Protein AF-X1TWL3-F1 (afdb_monomer)

Foldseek 3Di:
DFDWDDDDPQKIAGPQQRDIDGVVCPVVVVVDDDCSVVVVVVVVVVVVVVVVVVVVVVVVVVVVVVVVVVVVVVVVVVVVVVVVPDDPD

Organism: NCBI:txid412755

Mean predicted aligned error: 8.27 Å

pLDDT: mean 91.42, std 9.65, range [53.78, 98.56]

Solvent-accessible surface area (backbone atoms only — not comparable to full-atom values): 5036 Å² total; per-residue (Å²): 95,52,55,72,42,81,72,57,94,60,32,33,28,23,76,71,62,64,54,69,42,44,64,88,44,45,65,64,54,45,73,38,80,56,54,34,64,60,53,49,51,56,49,48,56,52,48,55,50,48,55,50,53,50,52,53,49,52,53,53,49,52,56,48,51,56,50,50,53,54,50,51,54,52,53,52,51,55,52,53,54,59,61,70,72,51,80,85,123

Structure (mmCIF, N/CA/C/O backbone):
data_AF-X1TWL3-F1
#
_entry.id   AF-X1TWL3-F1
#
loop_
_atom_site.group_PDB
_atom_site.id
_atom_site.type_symbol
_atom_site.label_atom_id
_atom_site.label_alt_id
_atom_site.label_comp_id
_atom_site.label_asym_id
_atom_site.label_entity_id
_atom_site.label_seq_id
_atom_site.pdbx_PDB_ins_code
_atom_site.Cartn_x
_atom_site.Cartn_y
_atom_site.Cartn_z
_atom_site.occupancy
_atom_site.B_iso_or_equiv
_atom_site.auth_seq_id
_atom_site.auth_comp_id
_atom_site.auth_asym_id
_atom_site.auth_atom_id
_atom_site.pdbx_PDB_model_num
ATOM 1 N N . MET A 1 1 ? -14.360 -6.807 20.982 1.00 83.19 1 MET A N 1
ATOM 2 C CA . MET A 1 1 ? -14.810 -5.661 21.803 1.00 83.19 1 MET A CA 1
ATOM 3 C C . MET A 1 1 ? -13.946 -4.443 21.508 1.00 83.19 1 MET A C 1
ATOM 5 O O . MET A 1 1 ? -12.737 -4.595 21.362 1.00 83.19 1 MET A O 1
ATOM 9 N N . HIS A 1 2 ? -14.548 -3.260 21.387 1.00 93.00 2 HIS A N 1
ATOM 10 C CA . HIS A 1 2 ? -13.835 -2.019 21.075 1.00 93.00 2 HIS A CA 1
ATOM 11 C C . HIS A 1 2 ? -13.276 -1.322 22.325 1.00 93.00 2 HIS A C 1
ATOM 13 O O . HIS A 1 2 ? -14.014 -1.045 23.269 1.00 93.00 2 HIS A O 1
ATOM 19 N N . ASN A 1 3 ? -11.995 -0.939 22.285 1.00 92.00 3 ASN A N 1
ATOM 20 C CA . ASN A 1 3 ? -11.373 -0.095 23.310 1.00 92.00 3 ASN A CA 1
ATOM 21 C C . ASN A 1 3 ? -11.553 1.390 22.974 1.00 92.00 3 ASN A C 1
ATOM 23 O O . ASN A 1 3 ? -10.832 1.923 22.132 1.00 92.00 3 ASN A O 1
ATOM 27 N N . LEU A 1 4 ? -12.529 2.056 23.591 1.00 94.69 4 LEU A N 1
ATOM 28 C CA . LEU A 1 4 ? -12.890 3.441 23.273 1.00 94.69 4 LEU A CA 1
ATOM 29 C C . LEU A 1 4 ? -12.028 4.480 24.006 1.00 94.69 4 LEU A C 1
ATOM 31 O O . LEU A 1 4 ? -11.743 4.353 25.193 1.00 94.69 4 LEU A O 1
ATOM 35 N N . ILE A 1 5 ? -11.679 5.551 23.294 1.00 95.69 5 ILE A N 1
ATOM 36 C CA . ILE A 1 5 ? -11.034 6.766 23.796 1.00 95.69 5 ILE A CA 1
ATOM 37 C C . ILE A 1 5 ? -12.006 7.928 23.571 1.00 95.69 5 ILE A C 1
ATOM 39 O O . ILE A 1 5 ? -12.533 8.081 22.469 1.00 95.69 5 ILE A O 1
ATOM 43 N N . TYR A 1 6 ? -12.241 8.746 24.598 1.00 96.38 6 TYR A N 1
ATOM 44 C CA . TYR A 1 6 ? -13.074 9.946 24.491 1.00 96.38 6 TYR A CA 1
ATOM 45 C C . TYR A 1 6 ? -12.309 11.084 23.808 1.00 96.38 6 TYR A C 1
ATOM 47 O O . TYR A 1 6 ? -11.181 11.391 24.192 1.00 96.38 6 TYR A O 1
ATOM 55 N N . LEU A 1 7 ? -12.931 11.709 22.808 1.00 95.19 7 LEU A N 1
ATOM 56 C CA . LEU A 1 7 ? -12.337 12.780 22.005 1.00 95.19 7 LEU A CA 1
ATOM 57 C C . LEU A 1 7 ? -12.863 14.180 22.362 1.00 95.19 7 LEU A C 1
ATOM 59 O O . LEU A 1 7 ? -12.360 15.166 21.828 1.00 95.19 7 LEU A O 1
ATOM 63 N N . GLY A 1 8 ? -13.848 14.286 23.259 1.00 92.81 8 GLY A N 1
ATOM 64 C CA . GLY A 1 8 ? -14.582 15.533 23.492 1.00 92.81 8 GLY A CA 1
ATOM 65 C C . GLY A 1 8 ? -15.879 15.602 22.684 1.00 92.81 8 GLY A C 1
ATOM 66 O O . GLY A 1 8 ? -16.084 14.816 21.763 1.00 92.81 8 GLY A O 1
ATOM 67 N N . ASN A 1 9 ? -16.759 16.546 23.030 1.00 94.56 9 ASN A N 1
ATOM 68 C CA . ASN A 1 9 ? -18.022 16.811 22.323 1.00 94.56 9 ASN A CA 1
ATOM 69 C C . ASN A 1 9 ? -18.889 15.558 22.094 1.00 94.56 9 ASN A C 1
ATOM 71 O O . ASN A 1 9 ? -19.406 15.360 20.998 1.00 94.56 9 ASN A O 1
ATOM 75 N N . ASP A 1 10 ? -19.003 14.694 23.109 1.00 94.19 10 ASP A N 1
ATOM 76 C CA . ASP A 1 10 ? -19.757 13.433 23.028 1.00 94.19 10 ASP A CA 1
ATOM 77 C C . ASP A 1 10 ? -19.271 12.472 21.915 1.00 94.19 10 ASP A C 1
ATOM 79 O O . ASP A 1 10 ? -20.014 11.592 21.485 1.00 94.19 10 ASP A O 1
ATOM 83 N N . GLN A 1 11 ? -18.014 12.597 21.467 1.00 96.75 11 GLN A N 1
ATOM 84 C CA . GLN A 1 11 ? -17.397 11.712 20.474 1.00 96.75 11 GLN A CA 1
ATOM 85 C C . GLN A 1 11 ? -16.373 10.756 21.090 1.00 96.75 11 GLN A C 1
ATOM 87 O O . GLN A 1 11 ? -15.590 11.116 21.973 1.00 96.75 11 GLN A O 1
ATOM 92 N N . TYR A 1 12 ? -16.334 9.537 20.557 1.00 97.00 12 TYR A N 1
ATOM 93 C CA . TYR A 1 12 ? -15.432 8.463 20.955 1.00 97.00 12 TYR A CA 1
ATOM 94 C C . TYR A 1 12 ? -14.768 7.835 19.729 1.00 97.00 12 TYR A C 1
ATOM 96 O O . TYR A 1 12 ? -15.291 7.876 18.615 1.00 97.00 12 TYR A O 1
ATOM 104 N N . ARG A 1 13 ? -13.6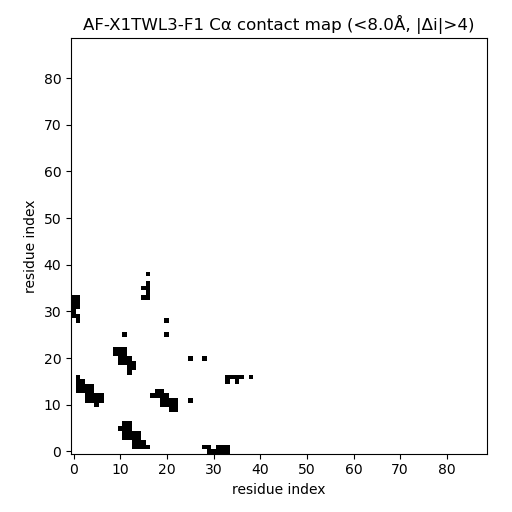04 7.216 19.933 1.00 95.94 13 ARG A N 1
ATOM 105 C CA . ARG A 1 13 ? -12.886 6.460 18.901 1.00 95.94 13 ARG A CA 1
ATOM 106 C C . ARG A 1 13 ? -12.306 5.178 19.466 1.00 95.94 13 ARG A C 1
ATOM 108 O O . ARG A 1 13 ? -11.735 5.190 20.550 1.00 95.94 13 ARG A O 1
ATOM 115 N N . CYS A 1 14 ? -12.392 4.084 18.720 1.00 95.69 14 CYS A N 1
ATOM 116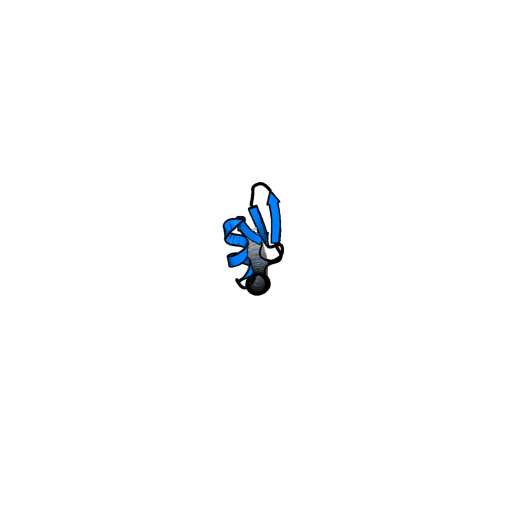 C CA . CYS A 1 14 ? -11.689 2.859 19.071 1.00 95.69 14 CYS A CA 1
ATOM 117 C C . CYS A 1 14 ? -10.176 3.019 18.866 1.00 95.69 14 CYS A C 1
ATOM 119 O O . CYS A 1 14 ? -9.734 3.380 17.776 1.00 95.69 14 CYS A O 1
ATOM 121 N N . LYS A 1 15 ? -9.380 2.705 19.891 1.00 93.19 15 LYS A N 1
ATOM 122 C CA . LYS A 1 15 ? -7.912 2.708 19.841 1.00 93.19 15 LYS A CA 1
ATOM 123 C C . LYS A 1 15 ? -7.355 1.735 18.800 1.00 93.19 15 LYS A C 1
ATOM 125 O O . LYS A 1 15 ? -6.310 2.010 18.224 1.00 93.19 15 LYS A O 1
ATOM 130 N N . ASP A 1 16 ? -8.054 0.625 18.582 1.00 92.38 16 ASP A N 1
ATOM 131 C CA . ASP A 1 16 ? -7.532 -0.493 17.799 1.00 92.38 16 ASP A CA 1
ATOM 132 C C . ASP A 1 16 ? -7.919 -0.371 16.320 1.00 92.38 16 ASP A C 1
ATOM 134 O O . ASP A 1 16 ? -7.048 -0.378 15.458 1.00 92.38 16 ASP A O 1
ATOM 138 N N . CYS A 1 17 ? -9.211 -0.204 16.005 1.00 92.62 17 CYS A N 1
ATOM 139 C CA . CYS A 1 17 ? -9.667 -0.093 14.610 1.00 92.62 17 CYS A CA 1
ATOM 140 C C . CYS A 1 17 ? -9.805 1.351 14.107 1.00 92.62 17 CYS A C 1
ATOM 142 O O . CYS A 1 17 ? -10.121 1.570 12.941 1.00 92.62 17 CYS A O 1
ATOM 144 N N . GLY A 1 18 ? -9.653 2.357 14.974 1.00 91.31 18 GLY A N 1
ATOM 145 C CA . GLY A 1 18 ? -9.758 3.771 14.601 1.00 91.31 18 GLY A CA 1
ATOM 146 C C . GLY A 1 18 ? -11.167 4.270 14.247 1.00 91.31 18 GLY A C 1
ATOM 147 O O . GLY A 1 18 ? -11.340 5.478 14.078 1.00 91.31 18 GLY A O 1
ATOM 148 N N . LYS A 1 19 ? -12.178 3.389 14.164 1.00 93.69 19 LYS A N 1
ATOM 149 C CA . LYS A 1 19 ? -13.585 3.752 13.912 1.00 93.69 19 LYS A CA 1
ATOM 150 C C . LYS A 1 19 ? -14.138 4.581 15.085 1.00 93.69 19 LYS A C 1
ATOM 152 O O . LYS A 1 19 ? -13.781 4.345 16.243 1.00 93.69 19 LYS A O 1
ATOM 157 N N . GLY A 1 20 ? -14.971 5.575 14.777 1.00 94.25 20 GLY A N 1
ATOM 158 C CA . GLY A 1 20 ? -15.567 6.490 15.754 1.00 94.25 20 GLY A CA 1
ATOM 159 C C . GLY A 1 20 ? -17.050 6.226 15.995 1.00 94.25 20 GLY A C 1
ATOM 160 O O . GLY A 1 20 ? -17.736 5.727 15.107 1.00 94.25 20 GLY A O 1
ATOM 161 N N . CYS A 1 21 ? -17.533 6.598 17.178 1.00 95.38 21 CYS A N 1
ATOM 162 C CA . CYS A 1 21 ? -18.952 6.611 17.523 1.00 95.38 21 CYS A CA 1
ATOM 163 C C . CYS A 1 21 ? -19.283 7.859 18.354 1.00 95.38 21 CYS A C 1
ATOM 165 O O . CYS A 1 21 ? -18.397 8.471 18.958 1.00 95.38 21 CYS A O 1
ATOM 167 N N . ASP A 1 22 ? -20.552 8.251 18.378 1.00 96.44 22 ASP A N 1
ATOM 168 C CA . ASP A 1 22 ? -21.046 9.256 19.318 1.00 96.44 22 ASP A CA 1
ATOM 169 C C . ASP A 1 22 ? -21.452 8.601 20.648 1.00 96.44 22 ASP A C 1
ATOM 171 O O . ASP A 1 22 ? -21.408 7.377 20.804 1.00 96.44 22 ASP A O 1
ATOM 175 N N . ARG A 1 23 ? -21.835 9.422 21.629 1.00 94.88 23 ARG A N 1
ATOM 176 C CA . ARG A 1 23 ? -22.277 8.963 22.950 1.00 94.88 23 ARG A CA 1
ATOM 177 C C . ARG A 1 23 ? -23.515 8.069 22.898 1.00 94.88 23 ARG A C 1
ATOM 179 O O . ARG A 1 23 ? -23.620 7.162 23.721 1.00 94.88 23 ARG A O 1
ATOM 186 N N . ALA A 1 24 ? -24.442 8.327 21.978 1.00 95.06 24 ALA A N 1
ATOM 187 C CA . ALA A 1 24 ? -25.671 7.549 21.858 1.00 95.06 24 ALA A CA 1
ATOM 188 C C . ALA A 1 24 ? -25.382 6.125 21.359 1.00 95.06 24 ALA A C 1
ATOM 190 O O . ALA A 1 24 ? -25.967 5.170 21.862 1.00 95.06 24 ALA A O 1
ATOM 191 N N . GLY A 1 25 ? -24.428 5.981 20.438 1.00 94.12 25 GLY A N 1
ATOM 192 C CA . GLY A 1 25 ? -24.040 4.711 19.833 1.00 94.12 25 GLY A CA 1
ATOM 193 C C . GLY A 1 25 ? -22.972 3.915 20.586 1.00 94.12 25 GLY A C 1
ATOM 194 O O . GLY A 1 25 ? -22.551 2.882 20.077 1.00 94.12 25 GLY A O 1
ATOM 195 N N . VAL A 1 26 ? -22.505 4.345 21.768 1.00 93.88 26 VAL A N 1
ATOM 196 C CA . VAL A 1 26 ? -21.427 3.641 22.505 1.00 93.88 26 VAL A CA 1
ATOM 197 C C . VAL A 1 26 ? -21.787 2.186 22.801 1.00 93.88 26 VAL A C 1
ATOM 199 O O . VAL A 1 26 ? -20.950 1.306 22.608 1.00 93.88 26 VAL A O 1
ATOM 202 N N . TYR A 1 27 ? -23.011 1.926 23.264 1.00 92.56 27 TYR A N 1
ATOM 203 C CA . TYR A 1 27 ? -23.442 0.574 23.625 1.00 92.56 27 TYR A CA 1
ATOM 204 C C . TYR A 1 27 ? -23.514 -0.341 22.402 1.00 92.56 27 TYR A C 1
ATOM 206 O O . TYR A 1 27 ? -22.937 -1.428 22.423 1.00 92.56 27 TYR A O 1
ATOM 214 N N . ASP A 1 28 ? -24.141 0.132 21.325 1.00 93.38 28 ASP A N 1
ATOM 215 C CA . ASP A 1 28 ? -24.244 -0.615 20.070 1.00 93.38 28 ASP A CA 1
ATOM 216 C C . ASP A 1 28 ? -22.856 -0.868 19.469 1.00 93.38 28 ASP A C 1
ATOM 218 O O . ASP A 1 28 ? -22.545 -1.979 19.049 1.00 93.38 28 ASP A O 1
ATOM 222 N N . PHE A 1 29 ? -21.975 0.133 19.507 1.00 92.50 29 PHE A N 1
ATOM 223 C CA . PHE A 1 29 ? -20.610 0.021 19.006 1.00 92.50 29 PHE A CA 1
ATOM 224 C C . PHE A 1 29 ? -19.740 -0.919 19.852 1.00 92.50 29 PHE A C 1
ATOM 226 O O . PHE A 1 29 ? -18.884 -1.617 19.325 1.00 92.50 29 PHE A O 1
ATOM 233 N N . GLN A 1 30 ? -19.934 -0.987 21.171 1.00 89.75 30 GLN A N 1
ATOM 234 C CA . GLN A 1 30 ? -19.229 -1.966 22.007 1.00 89.75 30 GLN A CA 1
ATOM 235 C C . GLN A 1 30 ? -19.740 -3.398 21.813 1.00 89.75 30 GLN A C 1
ATOM 237 O O . GLN A 1 30 ? -18.976 -4.336 22.059 1.00 89.75 30 GLN A O 1
ATOM 242 N N . ALA A 1 31 ? -20.993 -3.557 21.376 1.00 91.12 31 ALA A N 1
ATOM 243 C CA . ALA A 1 31 ? -21.597 -4.847 21.065 1.00 91.12 31 ALA A CA 1
ATOM 244 C C . ALA A 1 31 ? -21.118 -5.434 19.725 1.00 91.12 31 ALA A C 1
ATOM 246 O O . ALA A 1 31 ? -21.275 -6.635 19.509 1.00 91.12 31 ALA A O 1
ATOM 247 N N . THR A 1 32 ? -20.513 -4.630 18.842 1.00 90.88 32 THR A N 1
ATOM 248 C CA . THR A 1 32 ? -19.909 -5.121 17.597 1.00 90.88 32 THR A CA 1
ATOM 249 C C . THR A 1 32 ? -18.485 -5.643 17.792 1.00 90.88 32 THR A C 1
ATOM 251 O O . THR A 1 32 ? -17.752 -5.256 18.713 1.00 90.88 32 THR A O 1
ATOM 254 N N . ASP A 1 33 ? -18.064 -6.517 16.878 1.00 90.62 33 ASP A N 1
ATOM 255 C CA . ASP A 1 33 ? -16.697 -7.018 16.842 1.00 90.62 33 ASP A CA 1
ATOM 256 C C . ASP A 1 33 ? -15.712 -5.966 16.329 1.00 90.62 33 ASP A C 1
ATOM 258 O O . ASP A 1 33 ? -15.958 -5.230 15.373 1.00 90.62 33 ASP A O 1
ATOM 262 N N . CYS A 1 34 ? -14.545 -5.921 16.973 1.00 91.44 34 CYS A N 1
ATOM 263 C CA . CYS A 1 34 ? -13.468 -5.037 16.556 1.00 91.44 34 CYS A CA 1
ATOM 264 C C . CYS A 1 34 ? -12.633 -5.742 15.486 1.00 91.44 34 CYS A C 1
ATOM 266 O O . CYS A 1 34 ? -11.863 -6.652 15.787 1.00 91.44 34 CYS A O 1
ATOM 268 N N . GLU A 1 35 ? -12.757 -5.292 14.242 1.00 89.88 35 GLU A N 1
ATOM 269 C CA . GLU A 1 35 ? -12.088 -5.887 13.076 1.00 89.88 35 GLU A CA 1
ATOM 270 C C . GLU A 1 35 ? -10.629 -5.431 12.891 1.00 89.88 35 GLU A C 1
ATOM 272 O O . GLU A 1 35 ? -10.013 -5.762 11.885 1.00 89.88 35 GLU A O 1
ATOM 277 N N . ALA A 1 36 ? -10.036 -4.719 13.860 1.00 88.19 36 ALA A N 1
ATOM 278 C CA . ALA A 1 36 ? -8.686 -4.148 13.740 1.00 88.19 36 ALA A CA 1
ATOM 279 C C . ALA A 1 36 ? -7.632 -5.170 13.284 1.00 88.19 36 ALA A C 1
ATOM 281 O O . ALA A 1 36 ? -6.789 -4.876 12.442 1.00 88.19 36 ALA A O 1
ATOM 282 N N . MET A 1 37 ? -7.688 -6.387 13.832 1.00 86.62 37 MET A N 1
ATOM 283 C CA . MET A 1 37 ? -6.748 -7.446 13.469 1.00 86.62 37 MET A CA 1
ATOM 284 C C . MET A 1 37 ? -7.011 -7.992 12.060 1.00 86.62 37 MET A C 1
ATOM 286 O O . MET A 1 37 ? -6.064 -8.255 11.327 1.00 86.62 37 MET A O 1
ATOM 290 N N . ALA A 1 38 ? -8.278 -8.131 11.659 1.00 87.69 38 ALA A N 1
ATOM 291 C CA . ALA A 1 38 ? -8.631 -8.561 10.308 1.00 87.69 38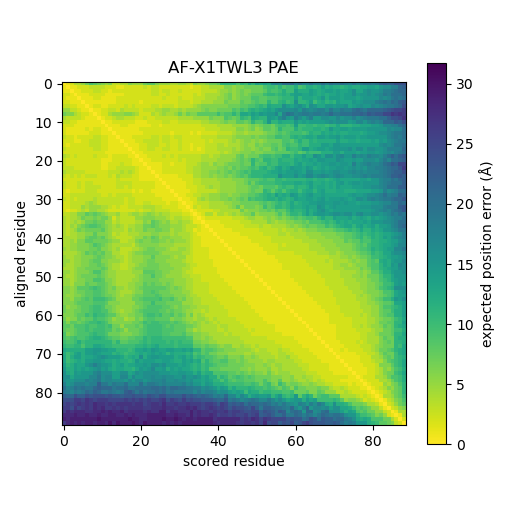 ALA A CA 1
ATOM 292 C C . ALA A 1 38 ? -8.178 -7.522 9.268 1.00 87.69 38 ALA A C 1
ATOM 294 O O . ALA A 1 38 ? -7.558 -7.880 8.267 1.00 87.69 38 ALA A O 1
ATOM 295 N N . ASP A 1 39 ? -8.387 -6.235 9.556 1.00 88.50 39 ASP A N 1
ATOM 296 C CA . ASP A 1 39 ? -7.913 -5.126 8.727 1.00 88.50 39 ASP A CA 1
ATOM 297 C C . ASP A 1 39 ? -6.380 -5.133 8.600 1.00 88.50 39 ASP A C 1
ATOM 299 O O . ASP A 1 39 ? -5.845 -4.955 7.502 1.00 88.50 39 ASP A O 1
ATOM 303 N N . LEU A 1 40 ? -5.658 -5.388 9.701 1.00 90.31 40 LEU A N 1
ATOM 304 C CA . LEU A 1 40 ? -4.197 -5.519 9.698 1.00 90.31 40 LEU A CA 1
ATOM 305 C C . LEU A 1 40 ? -3.716 -6.701 8.850 1.00 90.31 40 LEU A C 1
ATOM 307 O O . LEU A 1 40 ? -2.756 -6.540 8.099 1.00 90.31 40 LEU A O 1
ATOM 311 N N . VAL A 1 41 ? -4.379 -7.859 8.923 1.00 93.44 41 VAL A N 1
ATOM 312 C CA . VAL A 1 41 ? -4.046 -9.027 8.088 1.00 93.44 41 VAL A CA 1
ATOM 313 C C . VAL A 1 41 ? -4.213 -8.690 6.607 1.00 93.44 41 VAL A C 1
ATOM 315 O O . VAL A 1 41 ? -3.276 -8.878 5.834 1.00 93.44 41 VAL A O 1
ATOM 318 N N . VAL A 1 42 ? -5.348 -8.101 6.221 1.00 95.00 42 VAL A N 1
ATOM 319 C CA . VAL A 1 42 ? -5.612 -7.705 4.828 1.00 95.00 42 VAL A CA 1
ATOM 320 C C . VAL A 1 42 ? -4.604 -6.660 4.340 1.00 95.00 42 VAL A C 1
ATOM 322 O O . VAL A 1 42 ? -4.146 -6.716 3.197 1.00 95.00 42 VAL A O 1
ATOM 325 N N . MET A 1 43 ? -4.242 -5.686 5.179 1.00 95.00 43 MET A N 1
ATOM 326 C CA . MET A 1 43 ? -3.204 -4.709 4.836 1.00 95.00 43 MET A CA 1
ATOM 327 C C . MET A 1 43 ? -1.836 -5.368 4.668 1.00 95.00 43 MET A C 1
ATOM 329 O O . MET A 1 43 ? -1.129 -5.037 3.719 1.00 95.00 43 MET A O 1
ATOM 333 N N . ASN A 1 44 ? -1.479 -6.316 5.532 1.00 96.06 44 ASN A N 1
ATOM 334 C CA . ASN A 1 44 ? -0.212 -7.030 5.440 1.00 96.06 44 ASN A CA 1
ATOM 335 C C . ASN A 1 44 ? -0.131 -7.881 4.163 1.00 96.06 44 ASN A C 1
ATOM 337 O O . ASN A 1 44 ? 0.866 -7.824 3.452 1.00 96.06 44 ASN A O 1
ATOM 341 N N . GLU A 1 45 ? -1.204 -8.587 3.802 1.00 97.75 45 GLU A N 1
ATOM 342 C CA . GLU A 1 45 ? -1.286 -9.321 2.532 1.00 97.75 45 GLU A CA 1
ATOM 343 C C . GLU A 1 45 ? -1.114 -8.393 1.321 1.00 97.75 45 GLU A C 1
ATOM 345 O O . GLU A 1 45 ? -0.384 -8.712 0.377 1.00 97.75 45 GLU A O 1
ATOM 350 N N . LYS A 1 46 ? -1.747 -7.211 1.351 1.00 98.12 46 LYS A N 1
ATOM 351 C CA . LYS A 1 46 ? -1.574 -6.188 0.309 1.00 98.12 46 LYS A CA 1
ATOM 352 C C . LYS A 1 46 ? -0.137 -5.670 0.251 1.00 98.12 46 LYS A C 1
ATOM 354 O O . LYS A 1 46 ? 0.381 -5.516 -0.852 1.00 98.12 46 LYS A O 1
ATOM 359 N N . LEU A 1 47 ? 0.499 -5.425 1.398 1.00 98.31 47 LEU A N 1
ATOM 360 C CA . LEU A 1 47 ? 1.898 -4.997 1.478 1.00 98.31 47 LEU A CA 1
ATOM 361 C C . LEU A 1 47 ? 2.829 -6.050 0.880 1.00 98.31 47 LEU A C 1
ATOM 363 O O . LEU A 1 47 ? 3.589 -5.729 -0.026 1.00 98.31 47 LEU A O 1
ATOM 367 N N . THR A 1 48 ? 2.693 -7.315 1.281 1.00 98.06 48 THR A N 1
ATOM 368 C CA . THR A 1 48 ? 3.485 -8.419 0.720 1.00 98.06 48 THR A CA 1
ATOM 369 C C . THR A 1 48 ? 3.304 -8.540 -0.795 1.00 98.06 48 THR A C 1
ATOM 371 O O . THR A 1 48 ? 4.262 -8.799 -1.527 1.00 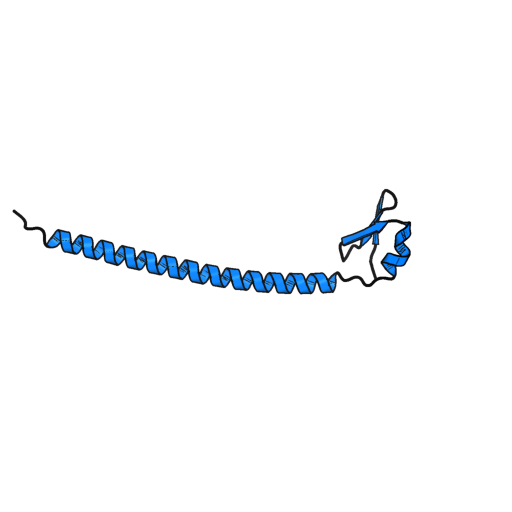98.06 48 THR A O 1
ATOM 374 N N . ARG A 1 49 ? 2.082 -8.327 -1.303 1.00 98.31 49 ARG A N 1
ATOM 375 C CA . ARG A 1 49 ? 1.827 -8.325 -2.749 1.00 98.31 49 ARG A CA 1
ATOM 376 C C . ARG A 1 49 ? 2.554 -7.177 -3.452 1.00 98.31 49 ARG A C 1
ATOM 378 O O . ARG A 1 49 ? 3.200 -7.413 -4.469 1.00 98.31 49 ARG A O 1
ATOM 385 N N . LEU A 1 50 ? 2.470 -5.965 -2.904 1.00 98.56 50 LEU A N 1
ATOM 386 C CA . LEU A 1 50 ? 3.140 -4.785 -3.455 1.00 98.56 50 LEU A CA 1
ATOM 387 C C . LEU A 1 50 ? 4.665 -4.931 -3.432 1.00 98.56 50 LEU A C 1
ATOM 389 O O . LEU A 1 50 ? 5.314 -4.617 -4.424 1.00 98.56 50 LEU A O 1
ATOM 393 N N . GLU A 1 51 ? 5.241 -5.469 -2.357 1.00 98.44 51 GLU A N 1
ATOM 394 C CA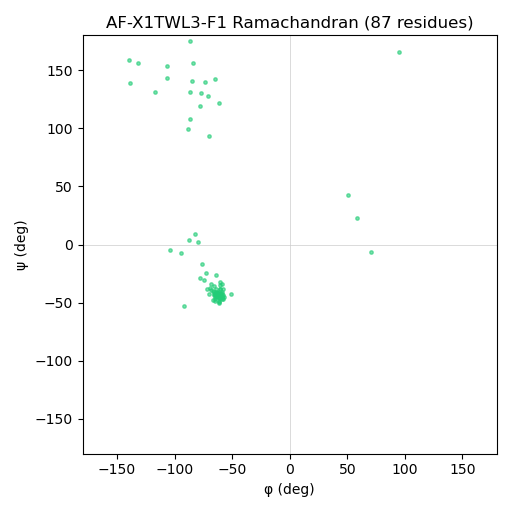 . GLU A 1 51 ? 6.680 -5.753 -2.268 1.00 98.44 51 GLU A CA 1
ATOM 395 C C . GLU A 1 51 ? 7.138 -6.720 -3.367 1.00 98.44 51 GLU A C 1
ATOM 397 O O . GLU A 1 51 ? 8.183 -6.521 -3.994 1.00 98.44 51 GLU A O 1
ATOM 402 N N . LYS A 1 52 ? 6.333 -7.751 -3.652 1.00 98.50 52 LYS A N 1
ATOM 403 C CA . LYS A 1 52 ? 6.605 -8.687 -4.746 1.00 98.50 52 LYS A CA 1
ATOM 404 C C . LYS A 1 52 ? 6.545 -7.996 -6.111 1.00 98.50 52 LYS A C 1
ATOM 406 O O . LYS A 1 52 ? 7.471 -8.158 -6.904 1.00 98.50 52 LYS A O 1
ATOM 411 N N . GLU A 1 53 ? 5.493 -7.222 -6.373 1.00 98.50 53 GLU A N 1
ATOM 412 C CA . GLU A 1 53 ? 5.332 -6.471 -7.627 1.00 98.50 53 GLU A CA 1
ATOM 413 C C . GLU A 1 53 ? 6.494 -5.480 -7.838 1.00 98.50 53 GLU A C 1
ATOM 415 O O . GLU A 1 53 ? 7.057 -5.404 -8.930 1.00 98.50 53 GLU A O 1
ATOM 420 N N . MET A 1 54 ? 6.932 -4.780 -6.786 1.00 98.50 54 MET A N 1
ATOM 421 C CA . MET A 1 54 ? 8.088 -3.877 -6.846 1.00 98.50 54 MET A CA 1
ATOM 422 C C . MET A 1 54 ? 9.377 -4.606 -7.234 1.00 98.50 54 MET A C 1
ATOM 424 O O . MET A 1 54 ? 10.124 -4.122 -8.084 1.00 98.50 54 MET A O 1
ATOM 428 N N . LYS A 1 55 ? 9.620 -5.792 -6.668 1.00 98.44 55 LYS A N 1
ATOM 429 C CA . LYS A 1 55 ? 10.801 -6.605 -6.990 1.00 98.44 55 LYS A CA 1
ATOM 430 C C . LYS A 1 55 ? 10.790 -7.110 -8.437 1.00 98.44 55 LYS A C 1
ATOM 432 O O . LYS A 1 55 ? 11.839 -7.208 -9.083 1.00 98.4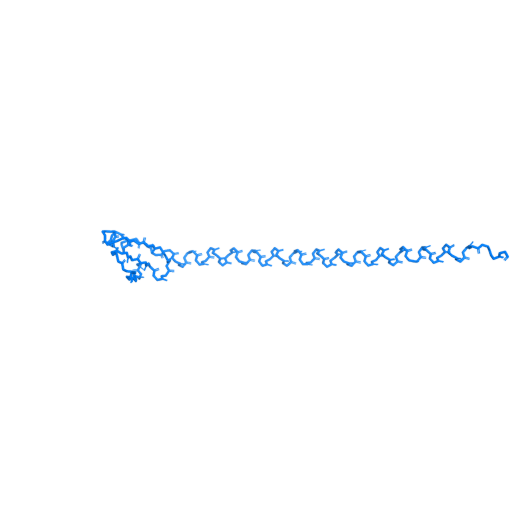4 55 LYS A O 1
ATOM 437 N N . GLU A 1 56 ? 9.613 -7.431 -8.968 1.00 98.44 56 GLU A N 1
ATOM 438 C CA . GLU A 1 56 ? 9.451 -7.797 -10.378 1.00 98.44 56 GLU A CA 1
ATOM 439 C C . GLU A 1 56 ? 9.767 -6.608 -11.298 1.00 98.44 56 GLU A C 1
ATOM 441 O O . GLU A 1 56 ? 10.515 -6.768 -12.267 1.00 98.44 56 GLU A O 1
ATOM 446 N N . ILE A 1 57 ? 9.286 -5.407 -10.960 1.00 98.38 57 ILE A N 1
ATOM 447 C CA . ILE A 1 57 ? 9.597 -4.170 -11.694 1.00 98.38 57 ILE A CA 1
ATOM 448 C C . ILE A 1 57 ? 11.098 -3.870 -11.658 1.00 98.38 57 ILE A C 1
ATOM 450 O O . ILE A 1 57 ? 11.681 -3.594 -12.705 1.00 98.38 57 ILE A O 1
ATOM 454 N N . GLU A 1 58 ? 11.741 -3.969 -10.494 1.00 98.50 58 GLU A N 1
ATOM 455 C CA . GLU A 1 58 ? 13.188 -3.764 -10.344 1.00 98.50 58 GLU A CA 1
ATOM 456 C C . GLU A 1 58 ? 13.984 -4.727 -11.239 1.00 98.50 58 GLU A C 1
ATOM 458 O O . GLU A 1 58 ? 14.895 -4.321 -11.962 1.00 98.50 58 GLU A O 1
ATOM 463 N N . THR A 1 59 ? 13.569 -5.995 -11.282 1.00 98.38 59 THR A N 1
ATOM 464 C CA . THR A 1 59 ? 14.188 -7.007 -12.149 1.00 98.38 59 THR A CA 1
ATOM 465 C C . THR A 1 59 ? 14.034 -6.659 -13.633 1.00 98.38 59 THR A C 1
ATOM 467 O O . THR A 1 59 ? 14.976 -6.811 -14.415 1.00 98.38 59 THR A O 1
ATOM 470 N N . LEU A 1 60 ? 12.850 -6.202 -14.051 1.00 98.50 60 LEU A N 1
ATOM 471 C CA . LEU A 1 60 ? 12.601 -5.782 -15.434 1.00 98.50 60 LEU A CA 1
ATOM 472 C C . LEU A 1 60 ? 13.398 -4.529 -15.803 1.00 98.50 60 LEU A C 1
ATOM 474 O O . LEU A 1 60 ? 13.937 -4.447 -16.911 1.00 98.50 60 LEU A O 1
ATOM 478 N N . TYR A 1 61 ? 13.499 -3.579 -14.877 1.00 98.31 61 TYR A N 1
ATOM 479 C CA . TYR A 1 61 ? 14.276 -2.362 -15.052 1.00 98.31 61 TYR A CA 1
ATOM 480 C C . TYR A 1 61 ? 15.758 -2.686 -15.254 1.00 98.31 61 TYR A C 1
ATOM 482 O O . TYR A 1 61 ? 16.340 -2.267 -16.255 1.00 98.31 61 TYR A O 1
ATOM 490 N N . GLN A 1 62 ? 16.336 -3.532 -14.396 1.00 98.12 62 GLN A N 1
ATOM 491 C CA . GLN A 1 62 ? 17.738 -3.933 -14.516 1.00 98.12 62 GLN A CA 1
ATOM 492 C C . GLN A 1 62 ? 18.022 -4.645 -15.844 1.00 98.12 62 GLN A C 1
ATOM 494 O O . GLN A 1 62 ? 18.944 -4.270 -16.563 1.00 98.12 62 GLN A O 1
ATOM 499 N N . ARG A 1 63 ? 17.169 -5.594 -16.250 1.00 98.06 63 ARG A N 1
ATOM 500 C CA . ARG A 1 63 ? 17.303 -6.259 -17.561 1.00 98.06 63 ARG A CA 1
ATOM 501 C C . ARG A 1 63 ? 17.242 -5.277 -18.727 1.00 98.06 63 ARG A C 1
ATOM 503 O O . ARG A 1 63 ? 17.860 -5.506 -19.764 1.00 98.06 63 ARG A O 1
ATOM 510 N N . THR A 1 64 ? 16.450 -4.217 -18.598 1.00 98.00 64 THR A N 1
ATOM 511 C CA . THR A 1 64 ? 16.335 -3.192 -19.638 1.00 98.00 64 THR A CA 1
ATOM 512 C C . THR A 1 64 ? 17.619 -2.375 -19.732 1.00 98.00 64 THR A C 1
ATOM 514 O O . THR A 1 64 ? 18.104 -2.161 -20.841 1.00 98.00 64 THR A O 1
ATOM 517 N N . LEU A 1 65 ? 18.210 -1.997 -18.595 1.00 97.81 65 LEU A N 1
ATOM 518 C CA . LEU A 1 65 ? 19.514 -1.333 -18.555 1.00 97.81 65 LEU A CA 1
ATOM 519 C C . LEU A 1 65 ? 20.610 -2.193 -19.192 1.00 97.81 65 LEU A C 1
ATOM 521 O O . LEU A 1 65 ? 21.327 -1.706 -20.063 1.00 97.81 65 LEU A O 1
ATOM 525 N N . ASP A 1 66 ? 20.678 -3.481 -18.848 1.00 97.25 66 ASP A N 1
ATOM 526 C CA . ASP A 1 66 ? 21.679 -4.398 -19.409 1.00 97.25 66 ASP A CA 1
ATOM 527 C C . ASP A 1 66 ? 21.546 -4.510 -20.940 1.00 97.25 66 A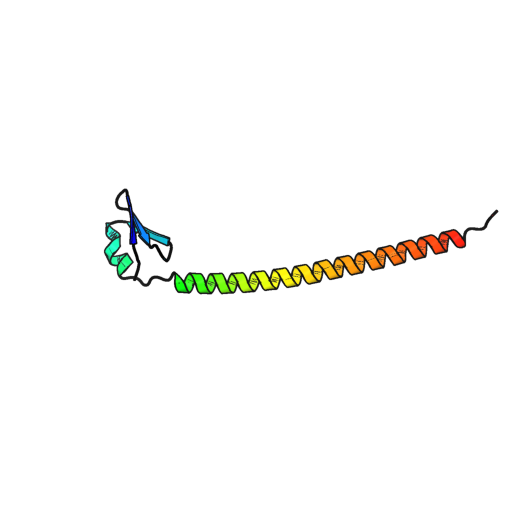SP A C 1
ATOM 529 O O . ASP A 1 66 ? 22.530 -4.546 -21.680 1.00 97.25 66 ASP A O 1
ATOM 533 N N . ARG A 1 67 ? 20.309 -4.525 -21.455 1.00 96.81 67 ARG A N 1
ATOM 534 C CA . ARG A 1 67 ? 20.053 -4.540 -22.903 1.00 96.81 67 ARG A CA 1
ATOM 535 C C . ARG A 1 67 ? 20.455 -3.234 -23.579 1.00 96.81 67 ARG A C 1
ATOM 537 O O . ARG A 1 67 ? 20.964 -3.289 -24.694 1.00 96.81 67 ARG A O 1
ATOM 544 N N . LEU A 1 68 ? 20.219 -2.090 -22.940 1.00 96.50 68 LEU A N 1
ATOM 545 C CA . LEU A 1 68 ? 20.627 -0.789 -23.473 1.00 96.50 68 LEU A CA 1
ATOM 546 C C . LEU A 1 68 ? 22.151 -0.674 -23.550 1.00 96.50 68 LEU A C 1
ATOM 548 O O . LEU A 1 68 ? 22.653 -0.258 -24.591 1.00 96.50 68 LEU A O 1
ATOM 552 N N . ALA A 1 69 ? 22.869 -1.131 -22.521 1.00 95.06 69 ALA A N 1
ATOM 553 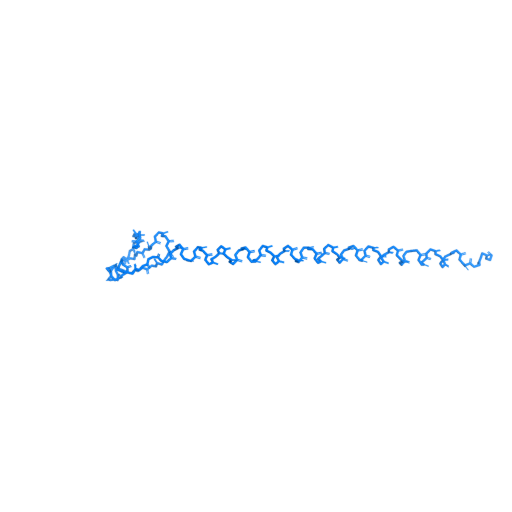C CA . ALA A 1 69 ? 24.331 -1.183 -22.527 1.00 95.06 69 ALA A CA 1
ATOM 554 C C . ALA A 1 69 ? 24.863 -2.030 -23.699 1.00 95.06 69 ALA A C 1
ATOM 556 O O . ALA A 1 69 ? 25.689 -1.570 -24.482 1.00 95.06 69 ALA A O 1
ATOM 557 N N . ASN A 1 70 ? 24.294 -3.223 -23.913 1.00 95.06 70 ASN A N 1
ATOM 558 C CA . ASN A 1 70 ? 24.670 -4.070 -25.050 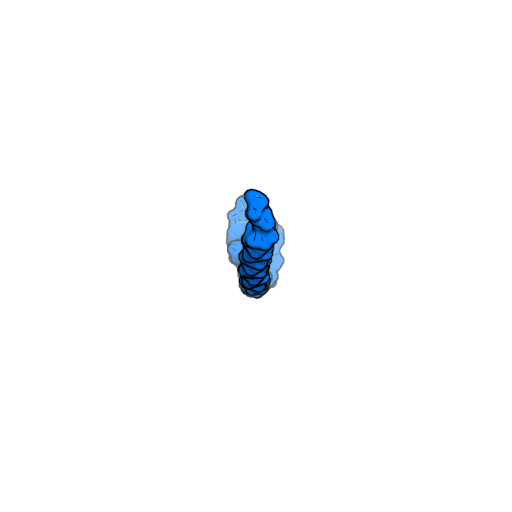1.00 95.06 70 ASN A CA 1
ATOM 559 C C . ASN A 1 70 ? 24.413 -3.397 -26.412 1.00 95.06 70 ASN A C 1
ATOM 561 O O . ASN A 1 70 ? 25.188 -3.570 -27.352 1.00 95.06 70 ASN A O 1
ATOM 565 N N . VAL A 1 71 ? 23.313 -2.648 -26.553 1.00 95.31 71 VAL A N 1
ATOM 566 C CA . VAL A 1 71 ? 23.016 -1.909 -27.792 1.00 95.31 71 VAL A CA 1
ATOM 567 C C . VAL A 1 71 ? 24.040 -0.799 -28.020 1.00 95.31 71 VAL A C 1
ATOM 569 O O . VAL A 1 71 ? 24.505 -0.631 -29.148 1.00 95.31 71 VAL A O 1
ATOM 572 N N . GLU A 1 72 ? 24.412 -0.068 -26.971 1.00 94.38 72 GLU A N 1
ATOM 573 C CA . GLU A 1 72 ? 25.441 0.971 -27.036 1.00 94.38 72 GLU A CA 1
ATOM 574 C C . GLU A 1 72 ? 26.789 0.401 -27.507 1.00 94.38 72 GLU A C 1
ATOM 576 O O . GLU A 1 72 ? 27.391 0.938 -28.442 1.00 94.38 72 GLU A O 1
ATOM 581 N N . ASP A 1 73 ? 27.208 -0.743 -26.963 1.00 93.25 73 ASP A N 1
ATOM 582 C CA . ASP A 1 73 ? 28.442 -1.432 -27.359 1.00 93.25 73 ASP A CA 1
ATOM 583 C C . ASP A 1 73 ? 28.435 -1.861 -28.832 1.00 93.25 73 ASP A C 1
ATOM 585 O O . ASP A 1 73 ? 29.422 -1.669 -29.555 1.00 93.25 73 ASP A O 1
ATOM 589 N N . VAL A 1 74 ? 27.312 -2.406 -29.315 1.00 93.06 74 VAL A N 1
ATOM 590 C CA . VAL A 1 74 ? 27.155 -2.813 -30.721 1.00 93.06 74 VAL A CA 1
ATOM 591 C C . VAL A 1 74 ? 27.222 -1.601 -31.649 1.00 93.06 74 VAL A C 1
ATOM 593 O O . VAL A 1 74 ? 27.915 -1.640 -32.669 1.00 93.06 74 VAL A O 1
ATOM 596 N N . VAL A 1 75 ? 26.536 -0.508 -31.303 1.00 93.44 75 VAL A N 1
ATOM 597 C CA . VAL A 1 75 ? 26.536 0.727 -32.100 1.00 93.44 75 VAL A CA 1
ATOM 598 C C . VAL A 1 75 ? 27.936 1.337 -32.161 1.00 93.44 75 VAL A C 1
ATOM 600 O O . VAL A 1 75 ? 28.400 1.701 -33.246 1.00 93.44 75 VAL A O 1
ATOM 603 N N . ASN A 1 76 ? 28.631 1.410 -31.027 1.00 92.00 76 ASN A N 1
ATOM 604 C CA . ASN A 1 76 ? 29.990 1.940 -30.956 1.00 92.00 76 ASN A CA 1
ATOM 605 C C . ASN A 1 76 ? 30.972 1.079 -31.761 1.00 92.00 76 ASN A C 1
ATOM 607 O O . ASN A 1 76 ? 31.765 1.609 -32.542 1.00 92.00 76 ASN A O 1
ATOM 611 N N . SER A 1 77 ? 30.861 -0.247 -31.659 1.00 90.56 77 SER A N 1
ATOM 612 C CA . SER A 1 77 ? 31.675 -1.187 -32.438 1.00 90.56 77 SER A CA 1
ATOM 613 C C . SER A 1 77 ? 31.444 -1.036 -33.947 1.00 90.56 77 SER A C 1
ATOM 615 O O . SER A 1 77 ? 32.400 -0.942 -34.718 1.00 90.56 77 SER A O 1
ATOM 617 N N . ALA A 1 78 ? 30.183 -0.923 -34.381 1.00 88.50 78 ALA A N 1
ATOM 618 C CA . ALA A 1 78 ? 29.834 -0.703 -35.785 1.00 88.50 78 ALA A CA 1
ATOM 619 C C . ALA A 1 78 ? 30.338 0.652 -36.314 1.00 88.50 78 ALA A C 1
ATOM 621 O O . ALA A 1 78 ? 30.792 0.748 -37.458 1.00 88.50 78 ALA A O 1
ATOM 622 N N . LYS A 1 79 ? 30.282 1.705 -35.489 1.00 89.50 79 LYS A N 1
ATOM 623 C CA . LYS A 1 79 ? 30.815 3.031 -35.831 1.00 89.50 79 LYS A CA 1
ATOM 624 C C . LYS A 1 79 ? 32.332 2.989 -36.020 1.00 89.50 79 LYS A C 1
ATOM 626 O O . LYS A 1 79 ? 32.827 3.545 -36.998 1.00 89.50 79 LYS A O 1
ATOM 631 N N . ASN A 1 80 ? 33.049 2.305 -35.132 1.00 82.81 80 ASN A N 1
ATOM 632 C CA . ASN A 1 80 ? 34.503 2.173 -35.206 1.00 82.81 80 ASN A CA 1
ATOM 633 C C . ASN A 1 80 ? 34.950 1.368 -36.434 1.00 82.81 80 ASN A C 1
ATOM 635 O O . ASN A 1 80 ? 35.878 1.788 -37.121 1.00 82.81 80 ASN A O 1
ATOM 639 N N . ALA A 1 81 ? 34.254 0.278 -36.773 1.00 81.44 81 ALA A N 1
ATOM 640 C CA . ALA A 1 81 ? 34.539 -0.497 -37.984 1.00 81.44 81 ALA A CA 1
ATOM 641 C C . ALA A 1 81 ? 34.417 0.358 -39.260 1.00 81.44 81 ALA A C 1
ATOM 643 O O . ALA A 1 81 ? 35.320 0.378 -40.091 1.00 81.44 81 ALA A O 1
ATOM 644 N N . ARG A 1 82 ? 33.355 1.171 -39.367 1.00 75.44 82 ARG A N 1
ATOM 645 C CA . ARG A 1 82 ? 33.156 2.082 -40.512 1.00 75.44 82 ARG A CA 1
ATOM 646 C C . ARG A 1 82 ? 34.221 3.175 -40.635 1.00 75.44 82 ARG A C 1
ATOM 648 O O . ARG A 1 82 ? 34.426 3.691 -41.729 1.00 75.44 82 ARG A O 1
ATOM 655 N N . LEU A 1 83 ? 34.857 3.575 -39.533 1.00 71.81 83 LEU A N 1
ATOM 656 C CA . LEU A 1 83 ? 35.942 4.560 -39.561 1.00 71.81 83 LEU A CA 1
ATOM 657 C C . LEU A 1 83 ? 37.247 3.966 -40.106 1.00 71.81 83 LEU A C 1
ATOM 659 O O . LEU A 1 83 ? 38.013 4.699 -40.724 1.00 71.81 83 LEU A O 1
ATOM 663 N N . LEU A 1 84 ? 37.477 2.664 -39.908 1.00 62.72 84 LEU A N 1
ATOM 664 C CA . LEU A 1 84 ? 38.666 1.955 -40.394 1.00 62.72 84 LEU A CA 1
ATOM 665 C C . LEU A 1 84 ? 38.592 1.623 -41.893 1.00 62.72 84 LEU A C 1
ATOM 667 O O . LEU A 1 84 ? 39.623 1.609 -42.555 1.00 62.72 84 LEU A O 1
ATOM 671 N N . ASP A 1 85 ? 37.388 1.445 -42.444 1.00 63.78 85 ASP A N 1
ATOM 672 C CA . ASP A 1 85 ? 37.165 1.205 -43.882 1.00 63.78 85 ASP A CA 1
ATOM 673 C C . ASP A 1 85 ? 37.210 2.488 -44.739 1.00 63.78 85 ASP A C 1
ATOM 675 O O . ASP A 1 85 ? 36.979 2.455 -45.952 1.00 63.78 85 ASP A O 1
ATOM 679 N N . ARG A 1 86 ? 37.474 3.655 -44.133 1.00 61.31 86 ARG A N 1
ATOM 680 C CA . ARG A 1 86 ? 37.530 4.925 -44.862 1.00 61.31 86 ARG A CA 1
ATOM 681 C C . ARG A 1 86 ? 38.871 5.014 -45.608 1.00 61.31 86 ARG A C 1
ATOM 683 O O . ARG A 1 86 ? 39.907 5.020 -44.946 1.00 61.31 86 ARG A O 1
ATOM 690 N N . PRO A 1 87 ? 38.889 5.116 -46.952 1.00 57.34 87 PRO A N 1
ATOM 691 C CA . PRO A 1 87 ? 40.140 5.169 -47.698 1.00 57.34 87 PRO A CA 1
ATOM 692 C C . PRO A 1 87 ? 40.937 6.403 -47.270 1.00 57.34 87 PRO A C 1
ATOM 694 O O . PRO A 1 87 ? 40.448 7.533 -47.356 1.00 57.34 87 PRO A O 1
ATOM 697 N N . THR A 1 88 ? 42.152 6.173 -46.778 1.00 63.66 88 THR A N 1
ATOM 698 C CA . THR A 1 88 ? 43.149 7.215 -46.537 1.00 63.66 88 THR A CA 1
ATOM 699 C C . THR A 1 88 ? 43.629 7.703 -47.898 1.00 63.66 88 THR A C 1
ATOM 701 O O . THR A 1 88 ? 44.474 7.061 -48.523 1.00 63.66 88 THR A O 1
ATOM 704 N N . GLY A 1 89 ? 42.993 8.763 -48.397 1.00 53.78 89 GLY A N 1
ATOM 705 C CA . GLY A 1 89 ? 43.510 9.546 -49.519 1.00 53.78 89 GLY A CA 1
ATOM 706 C C . GLY A 1 89 ? 44.767 10.305 -49.129 1.00 53.78 89 GLY A C 1
ATOM 707 O O . GLY A 1 89 ? 44.867 10.688 -47.940 1.00 53.78 89 GLY A O 1
#

Nearest PDB structures (foldseek):
  8qo9-assembly1_G  TM=5.770E-01  e=8.979E-01  Homo sapiens
  7onb-assembly1_M  TM=5.220E-01  e=8.979E-01  Homo sapiens
  7vpx-assembly1_B  TM=5.155E-01  e=4.189E+00  Homo sapiens

Radius of gyration: 31.07 Å; Cα contacts (8 Å, |Δi|>4): 56; chains: 1; bounding box: 69×26×74 Å

Sequence (89 aa):
MHNLIYLGNDQYRCKDCGKGCDRAGVYDFQATDCEAMADLVVMNEKLTRLEKEMKEIETLYQRTLDRLANVEDVVNSAKNARLLDRPTG

Secondary structure (DSSP, 8-state):
---EEEEETTEEEETTT--EEESTTHHHHHHS--THHHHHHHHHHHHHHHHHHHHHHHHHHHHHHHHHHHHHHHHHHHHHHHHHTS---